Protein AF-A0A954Q9J7-F1 (afdb_monomer_lite)

Structure (mmCIF, N/CA/C/O backbone):
data_AF-A0A954Q9J7-F1
#
_entry.id   AF-A0A954Q9J7-F1
#
loop_
_atom_site.group_PDB
_atom_site.id
_atom_site.type_symbol
_atom_site.label_atom_id
_atom_site.label_alt_id
_atom_site.label_comp_id
_atom_site.label_asym_id
_atom_site.label_entity_id
_atom_site.label_seq_id
_atom_site.pdbx_PDB_ins_code
_atom_site.Cartn_x
_atom_site.Cartn_y
_atom_site.Cartn_z
_atom_site.occupancy
_atom_site.B_iso_or_equiv
_atom_site.auth_seq_id
_atom_site.auth_comp_id
_atom_site.auth_asym_id
_atom_site.auth_atom_id
_atom_site.pdbx_PDB_model_num
ATOM 1 N N . MET A 1 1 ? -18.102 -51.826 -3.137 1.00 41.72 1 MET A N 1
ATOM 2 C CA . MET A 1 1 ? -16.650 -52.000 -2.888 1.00 41.72 1 MET A CA 1
ATOM 3 C C . MET A 1 1 ? -15.945 -50.785 -3.494 1.00 41.72 1 MET A C 1
ATOM 5 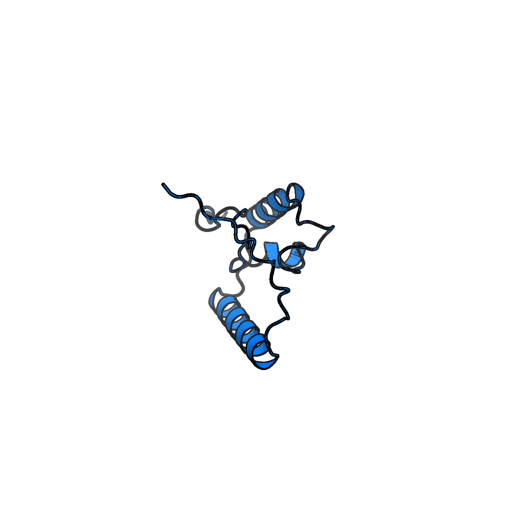O O . MET A 1 1 ? -16.287 -50.473 -4.620 1.00 41.72 1 MET A O 1
ATOM 9 N N . ASN A 1 2 ? -15.071 -49.991 -2.872 1.00 41.62 2 ASN A N 1
ATOM 10 C CA . ASN A 1 2 ? -14.291 -50.099 -1.641 1.00 41.62 2 ASN A CA 1
ATOM 11 C C . ASN A 1 2 ? -14.207 -48.737 -0.927 1.00 41.62 2 ASN A C 1
ATOM 13 O O . ASN A 1 2 ? -14.185 -47.684 -1.562 1.00 41.62 2 ASN A O 1
ATOM 17 N N . ALA A 1 3 ? -14.155 -48.812 0.400 1.00 48.69 3 ALA A N 1
ATOM 18 C CA . ALA A 1 3 ? -13.623 -47.787 1.286 1.00 48.69 3 ALA A CA 1
ATOM 19 C C . ALA A 1 3 ? -12.090 -47.742 1.180 1.00 48.69 3 ALA A C 1
ATOM 21 O O . ALA A 1 3 ? -11.513 -48.779 0.890 1.00 48.69 3 ALA A O 1
ATOM 22 N N . GLU A 1 4 ? -11.477 -46.581 1.451 1.00 50.22 4 GLU A N 1
ATOM 23 C CA . GLU A 1 4 ? -10.146 -46.387 2.074 1.00 50.22 4 GLU A CA 1
ATOM 24 C C . GLU A 1 4 ? -9.824 -44.873 2.078 1.00 50.22 4 GLU A C 1
ATOM 26 O O . GLU A 1 4 ? -9.606 -44.243 1.051 1.00 50.22 4 GLU A O 1
ATOM 31 N N . ALA A 1 5 ? -10.063 -44.185 3.193 1.00 46.78 5 ALA A N 1
ATOM 32 C CA . ALA A 1 5 ? -9.065 -43.924 4.235 1.00 46.78 5 ALA A CA 1
ATOM 33 C C . ALA A 1 5 ? -8.139 -42.721 3.937 1.00 46.78 5 ALA A C 1
ATOM 35 O O . ALA A 1 5 ? -7.093 -42.820 3.308 1.00 46.78 5 ALA A O 1
ATOM 36 N N . SER A 1 6 ? -8.538 -41.573 4.492 1.00 52.97 6 SER A N 1
ATOM 37 C CA . SER A 1 6 ? -7.731 -40.750 5.404 1.00 52.97 6 SER A CA 1
ATOM 38 C C . SER A 1 6 ? -6.221 -40.632 5.129 1.00 52.97 6 SER A C 1
ATOM 40 O O . SER A 1 6 ? -5.454 -41.525 5.481 1.00 52.97 6 SER A O 1
ATOM 42 N N . LYS A 1 7 ? -5.761 -39.452 4.677 1.00 49.62 7 LYS A N 1
ATOM 43 C CA . LYS A 1 7 ? -4.434 -38.925 5.054 1.00 49.62 7 LYS A CA 1
ATOM 44 C C . LYS A 1 7 ? -4.476 -37.426 5.342 1.00 49.62 7 LYS A C 1
ATOM 46 O O . LYS A 1 7 ? -4.438 -36.584 4.452 1.00 49.62 7 LYS A O 1
ATOM 51 N N . ALA A 1 8 ? -4.489 -37.118 6.636 1.00 54.34 8 ALA A N 1
ATOM 52 C CA . ALA A 1 8 ? -4.046 -35.848 7.186 1.00 54.34 8 ALA A CA 1
ATOM 53 C C . ALA A 1 8 ? -2.577 -35.573 6.803 1.00 54.34 8 ALA A C 1
ATOM 55 O O . ALA A 1 8 ? -1.717 -36.445 6.931 1.00 54.34 8 ALA A O 1
ATOM 56 N N . GLY A 1 9 ? -2.279 -34.340 6.380 1.00 40.62 9 GLY A N 1
ATOM 57 C CA . GLY A 1 9 ? -0.941 -33.888 5.986 1.00 40.62 9 GLY A CA 1
ATOM 58 C C . GLY A 1 9 ? -0.581 -32.512 6.561 1.00 40.62 9 GLY A C 1
ATOM 59 O O . GLY A 1 9 ? -0.643 -31.516 5.859 1.00 40.62 9 GLY A O 1
ATOM 60 N N . ARG A 1 10 ? -0.234 -32.492 7.857 1.00 51.47 10 ARG A N 1
ATOM 61 C CA . ARG A 1 10 ? 0.660 -31.583 8.625 1.00 51.47 10 ARG A CA 1
ATOM 62 C C . ARG A 1 10 ? 1.026 -30.189 8.030 1.00 51.47 10 ARG A C 1
ATOM 64 O O . ARG A 1 10 ? 1.667 -30.136 6.982 1.00 51.47 10 ARG A O 1
ATOM 71 N N . PRO A 1 11 ? 0.851 -29.062 8.761 1.00 45.00 11 PRO A N 1
ATOM 72 C CA . PRO A 1 11 ? 1.444 -27.781 8.366 1.00 45.00 11 PRO A CA 1
ATOM 73 C C . PRO A 1 11 ? 2.974 -27.831 8.541 1.00 45.00 11 PRO A C 1
ATOM 75 O O . PRO A 1 11 ? 3.492 -27.945 9.653 1.00 45.00 11 PRO A O 1
ATOM 78 N N . LYS A 1 12 ? 3.730 -27.782 7.438 1.00 48.34 12 LYS A N 1
ATOM 79 C CA . LYS A 1 12 ? 5.201 -27.728 7.479 1.00 48.34 12 LYS A CA 1
ATOM 80 C C . LYS A 1 12 ? 5.633 -26.327 7.924 1.00 48.34 12 LYS A C 1
ATOM 82 O O . LYS A 1 12 ? 5.479 -25.357 7.188 1.00 48.34 12 LYS A O 1
ATOM 87 N N . SER A 1 13 ? 6.180 -26.254 9.137 1.00 57.72 13 SER A N 1
ATOM 88 C CA . SER A 1 13 ? 6.883 -25.101 9.708 1.00 57.72 13 SER A CA 1
ATOM 89 C C . SER A 1 13 ? 7.888 -24.532 8.698 1.00 57.72 13 SER A C 1
ATOM 91 O O . SER A 1 13 ? 8.888 -25.181 8.385 1.00 57.72 13 SER A O 1
ATOM 93 N N . GLN A 1 14 ? 7.617 -23.343 8.158 1.00 56.59 14 GLN A N 1
ATOM 94 C CA . GLN A 1 14 ? 8.500 -22.704 7.184 1.00 56.59 14 GLN A CA 1
ATOM 95 C C . GLN A 1 14 ? 9.673 -22.052 7.923 1.00 56.59 14 GLN A C 1
ATOM 97 O O . GLN A 1 14 ? 9.509 -21.036 8.593 1.00 56.59 14 GLN A O 1
ATOM 102 N N . LYS A 1 15 ? 10.861 -22.658 7.819 1.00 60.28 15 LYS A N 1
ATOM 103 C CA . LYS A 1 15 ? 12.124 -21.992 8.165 1.00 60.28 15 LYS A CA 1
ATOM 104 C C . LYS A 1 15 ? 12.379 -20.900 7.114 1.00 60.28 15 LYS A C 1
ATOM 106 O O . LYS A 1 15 ? 12.095 -21.151 5.939 1.00 60.28 15 LYS A O 1
ATOM 111 N N . PRO A 1 16 ? 12.877 -19.709 7.495 1.00 63.69 16 PRO A N 1
ATOM 112 C CA . PRO A 1 16 ? 13.161 -18.662 6.523 1.00 63.69 16 PRO A CA 1
ATOM 113 C C . PRO A 1 16 ? 14.174 -19.168 5.480 1.00 63.69 16 PRO A C 1
ATOM 115 O O . PRO A 1 16 ? 15.001 -20.030 5.794 1.00 63.69 16 PRO A O 1
ATOM 118 N N . PRO A 1 17 ? 14.106 -18.670 4.233 1.00 74.06 17 PRO A N 1
ATOM 119 C CA . PRO A 1 17 ? 15.019 -19.085 3.175 1.00 74.06 17 PRO A CA 1
ATOM 120 C C . PRO A 1 17 ? 16.464 -18.744 3.556 1.00 74.06 17 PRO A C 1
ATOM 122 O O . PRO A 1 17 ? 16.706 -17.875 4.389 1.00 74.06 17 PRO A O 1
ATOM 125 N N . SER A 1 18 ? 17.438 -19.427 2.962 1.00 85.31 18 SER A N 1
ATOM 126 C CA . SER A 1 18 ? 18.854 -19.186 3.254 1.00 85.31 18 SER A CA 1
ATOM 127 C C . SER A 1 18 ? 19.256 -17.728 2.986 1.00 85.31 18 SER A C 1
ATOM 129 O O . SER A 1 18 ? 18.682 -17.068 2.118 1.00 85.31 18 SER A O 1
ATOM 131 N N . LEU A 1 19 ? 20.260 -17.221 3.712 1.00 89.06 19 LEU A N 1
ATOM 132 C CA . LEU A 1 19 ? 20.737 -15.834 3.585 1.00 89.06 19 LEU A CA 1
ATOM 133 C C . LEU A 1 19 ? 21.019 -15.396 2.130 1.00 89.06 19 LEU A C 1
ATOM 135 O O . LEU A 1 19 ? 20.569 -14.316 1.757 1.00 89.06 19 LEU A O 1
ATOM 139 N N . PRO A 1 20 ? 21.634 -16.216 1.254 1.00 89.56 20 PRO A N 1
ATOM 140 C CA . PRO A 1 20 ? 21.834 -15.834 -0.147 1.00 89.56 20 PRO A CA 1
ATOM 141 C C . PRO A 1 20 ? 20.514 -15.648 -0.905 1.00 89.56 20 PRO A C 1
ATOM 143 O O . PRO A 1 20 ? 20.349 -14.714 -1.686 1.00 89.56 20 PRO A O 1
ATOM 146 N N . ARG A 1 21 ? 19.529 -16.511 -0.627 1.00 83.50 21 ARG A N 1
ATOM 147 C CA . ARG A 1 21 ? 18.186 -16.415 -1.205 1.00 83.50 21 ARG A CA 1
ATOM 148 C C . ARG A 1 21 ? 17.464 -15.163 -0.698 1.00 83.50 21 ARG A C 1
ATOM 150 O O . ARG A 1 21 ? 16.717 -14.547 -1.450 1.00 83.50 21 ARG A O 1
ATOM 157 N N . GLN A 1 22 ? 17.698 -14.771 0.554 1.00 84.38 22 GLN A N 1
ATOM 158 C CA . GLN A 1 22 ? 17.163 -13.527 1.113 1.00 84.38 22 GLN A CA 1
ATOM 159 C C . GLN A 1 22 ? 17.759 -12.294 0.426 1.00 84.38 22 GLN A C 1
ATOM 161 O O . GLN A 1 22 ? 17.005 -11.399 0.052 1.00 84.38 22 GLN A O 1
ATOM 166 N N . VAL A 1 23 ? 19.076 -12.275 0.194 1.00 92.50 23 VAL A N 1
ATOM 167 C CA . VAL A 1 23 ? 19.755 -11.189 -0.532 1.00 92.50 23 VAL A CA 1
ATOM 168 C C . VAL A 1 23 ? 19.237 -11.079 -1.965 1.00 92.50 23 VAL A C 1
ATOM 170 O O . VAL A 1 23 ? 18.911 -9.981 -2.406 1.00 92.50 23 VAL A O 1
ATOM 173 N N . TRP A 1 24 ? 19.068 -12.204 -2.666 1.00 93.62 24 TRP A N 1
ATOM 174 C CA . TRP A 1 24 ? 18.496 -12.213 -4.016 1.00 93.62 24 TRP A CA 1
ATOM 175 C C . TRP A 1 24 ? 17.089 -11.610 -4.054 1.00 93.62 24 TRP A C 1
ATOM 177 O O . TRP A 1 24 ? 16.783 -10.747 -4.875 1.00 93.62 24 TRP A O 1
ATOM 187 N N . ASN A 1 25 ? 16.235 -12.019 -3.117 1.00 89.75 25 ASN A N 1
ATOM 188 C CA . ASN A 1 25 ? 14.876 -11.498 -3.023 1.00 89.75 25 ASN A CA 1
ATOM 189 C C . ASN A 1 25 ? 14.854 -9.996 -2.701 1.00 89.75 25 ASN A C 1
ATOM 191 O O . ASN A 1 25 ? 14.004 -9.267 -3.221 1.00 89.75 25 ASN A O 1
ATOM 195 N N . LEU A 1 26 ? 15.781 -9.527 -1.860 1.00 87.19 26 LEU A N 1
ATOM 196 C CA . LEU A 1 26 ? 15.930 -8.109 -1.547 1.00 87.19 26 LEU A CA 1
ATOM 197 C C . LEU A 1 26 ? 16.368 -7.317 -2.783 1.00 87.19 26 LEU A C 1
ATOM 199 O O . LEU A 1 26 ? 15.734 -6.315 -3.102 1.00 87.19 26 LEU A O 1
ATOM 203 N N . ALA A 1 27 ? 17.387 -7.791 -3.502 1.00 90.06 27 ALA A N 1
ATOM 204 C CA . ALA A 1 27 ? 17.883 -7.156 -4.720 1.00 90.06 27 ALA A CA 1
ATOM 205 C C . ALA A 1 27 ? 16.792 -7.065 -5.798 1.00 90.06 27 ALA A C 1
ATOM 207 O O . ALA A 1 27 ? 16.565 -5.993 -6.354 1.00 90.06 27 ALA A O 1
ATOM 208 N N . GLN A 1 28 ? 16.045 -8.152 -6.016 1.00 89.69 28 GLN A N 1
ATOM 209 C CA . GLN A 1 28 ? 14.912 -8.174 -6.942 1.00 89.69 28 GLN A CA 1
ATOM 210 C C . GLN A 1 28 ? 13.835 -7.151 -6.550 1.00 89.69 28 GLN A C 1
ATOM 212 O O . GLN A 1 28 ? 13.300 -6.448 -7.405 1.00 89.69 28 GLN A O 1
ATOM 217 N N . SER A 1 29 ? 13.527 -7.045 -5.255 1.00 76.50 29 SER A N 1
ATOM 218 C CA . SER A 1 29 ? 12.510 -6.114 -4.752 1.00 76.50 29 SER A CA 1
ATOM 219 C C . SER A 1 29 ? 12.958 -4.655 -4.865 1.00 76.50 29 SER A C 1
ATOM 221 O O . SER A 1 29 ? 12.149 -3.798 -5.216 1.00 76.50 29 SER A O 1
ATOM 223 N N . LEU A 1 30 ? 14.238 -4.371 -4.602 1.00 82.69 30 LEU A N 1
ATOM 224 C CA . LEU A 1 30 ? 14.822 -3.042 -4.788 1.00 82.69 30 LEU A CA 1
ATOM 225 C C . LEU A 1 30 ? 14.816 -2.641 -6.264 1.00 82.69 30 LEU A C 1
ATOM 227 O O . LEU A 1 30 ? 14.399 -1.535 -6.586 1.00 82.69 30 LEU A O 1
ATOM 231 N N . ALA A 1 31 ? 15.219 -3.547 -7.158 1.00 81.56 31 ALA A N 1
ATOM 232 C CA . ALA A 1 31 ? 15.226 -3.302 -8.596 1.00 81.56 31 ALA A CA 1
ATOM 233 C C . ALA A 1 31 ? 13.817 -2.992 -9.117 1.00 81.56 31 ALA A C 1
ATOM 235 O O . ALA A 1 31 ? 13.634 -2.013 -9.832 1.00 81.56 31 ALA A O 1
ATOM 236 N N . SER A 1 32 ? 12.803 -3.757 -8.701 1.00 71.69 32 SER A N 1
ATOM 237 C CA . SER A 1 32 ? 11.407 -3.474 -9.057 1.00 71.69 32 SER A CA 1
ATOM 238 C C . SER A 1 32 ? 10.892 -2.156 -8.465 1.00 71.69 32 SER A C 1
ATOM 240 O O . SER A 1 32 ? 10.092 -1.481 -9.102 1.00 71.69 32 SER A O 1
ATOM 242 N N . PHE A 1 33 ? 11.352 -1.762 -7.275 1.00 64.94 33 PHE A N 1
ATOM 243 C CA . PHE A 1 33 ? 10.969 -0.493 -6.647 1.00 64.94 33 PHE A CA 1
ATOM 244 C C . PHE A 1 33 ? 11.602 0.724 -7.339 1.00 64.94 33 PHE A C 1
ATOM 246 O O . PHE A 1 33 ? 10.927 1.728 -7.567 1.00 64.94 33 PHE A O 1
ATOM 253 N N . VAL A 1 34 ? 12.877 0.616 -7.722 1.00 73.88 34 VAL A N 1
ATOM 254 C CA . VAL A 1 34 ? 13.582 1.636 -8.511 1.00 73.88 34 VAL A CA 1
ATOM 255 C C . VAL A 1 34 ? 13.008 1.713 -9.928 1.00 73.88 34 VAL A C 1
ATOM 257 O O . VAL A 1 34 ? 12.780 2.811 -10.426 1.00 73.88 34 VAL A O 1
ATOM 260 N N . ALA A 1 35 ? 12.700 0.574 -10.557 1.00 68.62 35 ALA A N 1
ATOM 261 C CA . ALA A 1 35 ? 12.083 0.524 -11.885 1.00 68.62 35 ALA A CA 1
ATOM 262 C C . ALA A 1 35 ? 10.662 1.118 -11.914 1.00 68.62 35 ALA A C 1
ATOM 264 O O . ALA A 1 35 ? 10.271 1.712 -12.914 1.00 68.62 35 ALA A O 1
ATOM 265 N N . ASP A 1 36 ? 9.905 1.028 -10.814 1.00 57.38 36 ASP A N 1
ATOM 266 C CA . ASP A 1 36 ? 8.614 1.721 -10.642 1.00 57.38 36 ASP A CA 1
ATOM 267 C C . ASP A 1 36 ? 8.798 3.218 -10.299 1.00 57.38 36 ASP A C 1
ATOM 269 O O . ASP A 1 36 ? 7.838 3.916 -9.985 1.00 57.38 36 ASP A O 1
ATOM 273 N N . GLY A 1 37 ? 10.030 3.742 -10.343 1.00 59.09 37 GLY A N 1
ATOM 274 C CA . GLY A 1 37 ? 10.347 5.155 -10.132 1.00 59.09 37 GLY A CA 1
ATOM 275 C C . GLY A 1 37 ? 10.157 5.625 -8.692 1.00 59.09 37 GLY A C 1
ATOM 276 O O . GLY A 1 37 ? 9.829 6.790 -8.478 1.00 59.09 37 GLY A O 1
ATOM 277 N N . CYS A 1 38 ? 10.281 4.721 -7.710 1.00 62.00 38 CYS A N 1
ATOM 278 C CA . CYS A 1 38 ? 9.947 4.985 -6.306 1.00 62.00 38 CYS A CA 1
ATOM 279 C C . CYS A 1 38 ? 8.510 5.510 -6.120 1.00 62.00 38 CYS A C 1
ATOM 281 O O . CYS A 1 38 ? 8.219 6.199 -5.138 1.00 62.00 38 CYS A O 1
ATOM 283 N N . LYS A 1 39 ? 7.601 5.193 -7.054 1.00 66.25 39 LYS A N 1
ATOM 284 C CA . LYS A 1 39 ? 6.216 5.651 -6.998 1.00 66.25 39 LYS A CA 1
ATOM 285 C C . LYS A 1 39 ? 5.513 5.016 -5.808 1.00 66.25 39 LYS A C 1
ATOM 287 O O . LYS A 1 39 ? 5.442 3.794 -5.638 1.00 66.25 39 LYS A O 1
ATOM 292 N N . THR A 1 40 ? 4.984 5.872 -4.953 1.00 78.38 40 THR A N 1
ATOM 293 C CA . THR A 1 40 ? 4.073 5.477 -3.891 1.00 78.38 40 THR A CA 1
ATOM 294 C C . THR A 1 40 ? 2.647 5.500 -4.422 1.00 78.38 40 THR A C 1
ATOM 296 O O . THR A 1 40 ? 2.344 6.121 -5.439 1.00 78.38 40 THR A O 1
ATOM 299 N N . VAL A 1 41 ? 1.760 4.770 -3.756 1.00 83.31 41 VAL A N 1
ATOM 300 C CA . VAL A 1 41 ? 0.327 4.908 -4.020 1.00 83.31 41 VAL A CA 1
ATOM 301 C C . VAL A 1 41 ? -0.168 6.277 -3.563 1.00 83.31 41 VAL A C 1
ATOM 303 O O . VAL A 1 41 ? 0.412 6.880 -2.653 1.00 83.31 41 VAL A O 1
ATOM 306 N N . THR A 1 42 ? -1.277 6.738 -4.136 1.00 86.31 42 THR A N 1
ATOM 307 C CA . THR A 1 42 ? -1.922 7.974 -3.677 1.00 86.31 42 THR A CA 1
ATOM 308 C C . THR A 1 42 ? -2.366 7.842 -2.210 1.00 86.31 42 THR A C 1
ATOM 310 O O . THR A 1 42 ? -2.592 6.726 -1.719 1.00 86.31 42 THR A O 1
ATOM 313 N N . PRO A 1 43 ? -2.542 8.952 -1.470 1.00 85.56 43 PRO A N 1
ATOM 314 C CA . PRO A 1 43 ? -3.039 8.901 -0.094 1.00 85.56 43 PRO A CA 1
ATOM 315 C C . PRO A 1 43 ? -4.376 8.156 0.032 1.00 85.56 43 PRO A C 1
ATOM 317 O O . PRO A 1 43 ? -4.586 7.423 0.996 1.00 85.56 43 PRO A O 1
ATOM 320 N N . GLN A 1 44 ? -5.254 8.283 -0.965 1.00 86.62 44 GLN A N 1
ATOM 321 C CA . GLN A 1 44 ? -6.548 7.598 -1.019 1.00 86.62 44 GLN A CA 1
ATOM 322 C C . GLN A 1 44 ? -6.371 6.080 -1.152 1.00 86.62 44 GLN A C 1
ATOM 324 O O . GLN A 1 44 ? -6.955 5.318 -0.381 1.00 86.62 44 GLN A O 1
ATOM 329 N N . GLN A 1 45 ? -5.495 5.632 -2.054 1.00 89.62 45 GLN A N 1
ATOM 330 C CA . GLN A 1 45 ? -5.159 4.216 -2.225 1.00 89.62 45 GLN A CA 1
ATOM 331 C C . GLN A 1 45 ? -4.469 3.636 -0.982 1.00 89.62 45 GLN A C 1
ATOM 333 O O . GLN A 1 45 ? -4.763 2.513 -0.568 1.00 89.62 45 GLN A O 1
ATOM 338 N N . TYR A 1 46 ? -3.579 4.401 -0.345 1.00 91.56 46 TYR A N 1
ATOM 339 C CA . TYR A 1 46 ? -2.962 4.027 0.928 1.00 91.56 46 TYR A CA 1
ATOM 340 C C . TYR A 1 46 ? -4.018 3.815 2.019 1.00 91.56 46 TYR A C 1
ATOM 342 O O . TYR A 1 46 ? -4.018 2.777 2.686 1.00 91.56 46 TYR A O 1
ATOM 350 N N . GLN A 1 47 ? -4.952 4.759 2.165 1.00 91.38 47 GLN A N 1
ATOM 351 C CA . GLN A 1 47 ? -6.055 4.658 3.120 1.00 91.38 47 GLN A CA 1
ATOM 352 C C . GLN A 1 47 ? -6.970 3.472 2.802 1.00 91.38 47 GLN A C 1
ATOM 354 O O . GLN A 1 47 ? -7.322 2.720 3.706 1.00 91.38 47 GLN A O 1
ATOM 359 N N . ALA A 1 48 ? -7.300 3.231 1.531 1.00 91.88 48 ALA A N 1
ATOM 360 C CA . ALA A 1 48 ? -8.096 2.075 1.121 1.00 91.88 48 ALA A CA 1
ATOM 361 C C . ALA A 1 48 ? -7.416 0.747 1.502 1.00 91.88 48 ALA A C 1
ATOM 363 O O . ALA A 1 48 ? -8.050 -0.150 2.059 1.00 91.88 48 ALA A O 1
ATOM 364 N N . ARG A 1 49 ? -6.098 0.639 1.287 1.00 94.25 49 ARG A N 1
ATOM 365 C CA . ARG A 1 49 ? -5.302 -0.526 1.703 1.00 94.25 49 ARG A CA 1
ATOM 366 C C . ARG A 1 49 ? -5.289 -0.712 3.222 1.00 94.25 49 ARG A C 1
ATOM 368 O O . ARG A 1 49 ? -5.366 -1.853 3.680 1.00 94.25 49 ARG A O 1
ATOM 375 N N . LEU A 1 50 ? -5.198 0.371 3.999 1.00 94.06 50 LEU A N 1
ATOM 376 C CA . LEU A 1 50 ? -5.247 0.311 5.463 1.00 94.06 50 LEU A CA 1
ATOM 377 C C . LEU A 1 50 ? -6.634 -0.048 5.999 1.00 94.06 50 LEU A C 1
ATOM 379 O O . LEU A 1 50 ? -6.702 -0.885 6.895 1.00 94.06 50 LEU A O 1
ATOM 383 N N . LYS A 1 51 ? -7.710 0.480 5.404 1.00 94.12 51 LYS A N 1
ATOM 384 C CA . LYS A 1 51 ? -9.097 0.123 5.746 1.00 94.12 51 LYS A CA 1
ATOM 385 C C . LYS A 1 51 ? -9.350 -1.374 5.597 1.00 94.12 51 LYS A C 1
ATOM 387 O O . LYS A 1 51 ? -9.924 -1.998 6.480 1.00 94.12 51 LYS A O 1
ATOM 392 N N . VAL A 1 52 ? -8.838 -1.986 4.525 1.00 94.38 52 VAL A N 1
ATOM 393 C CA . VAL A 1 52 ? -8.867 -3.452 4.365 1.00 94.38 52 VAL A CA 1
ATOM 394 C C . VAL A 1 52 ? -8.106 -4.155 5.492 1.00 94.38 52 VAL A C 1
ATOM 396 O O . VAL A 1 52 ? -8.473 -5.247 5.917 1.00 94.38 52 VAL A O 1
ATOM 399 N N . CYS A 1 53 ? -7.009 -3.568 5.968 1.00 94.38 53 CYS A N 1
ATOM 400 C CA . CYS A 1 53 ? -6.256 -4.133 7.078 1.00 94.38 53 CYS A CA 1
ATOM 401 C C . CYS A 1 53 ? -6.947 -3.931 8.433 1.00 94.38 53 CYS A C 1
ATOM 403 O O . CYS A 1 53 ? -6.713 -4.757 9.306 1.00 94.38 53 CYS A O 1
ATOM 405 N N . ASP A 1 54 ? -7.757 -2.885 8.632 1.00 93.31 54 ASP A N 1
ATOM 406 C CA . ASP A 1 54 ? -8.529 -2.669 9.871 1.00 93.31 54 ASP A CA 1
ATOM 407 C C . ASP A 1 54 ? -9.513 -3.817 10.139 1.00 93.31 54 ASP A C 1
ATOM 409 O O . ASP A 1 54 ? -9.699 -4.203 11.287 1.00 93.31 54 ASP A O 1
ATOM 413 N N . THR A 1 55 ? -10.074 -4.422 9.089 1.00 93.81 55 THR A N 1
ATOM 414 C CA . THR A 1 55 ? -11.002 -5.564 9.190 1.00 93.81 55 THR A CA 1
ATOM 415 C C . THR A 1 55 ? -10.325 -6.925 9.001 1.00 93.81 55 THR A C 1
ATOM 417 O O . THR A 1 55 ? -10.992 -7.949 8.879 1.00 93.81 55 THR A O 1
ATOM 420 N N . CYS A 1 56 ? -8.991 -6.971 8.929 1.00 94.38 56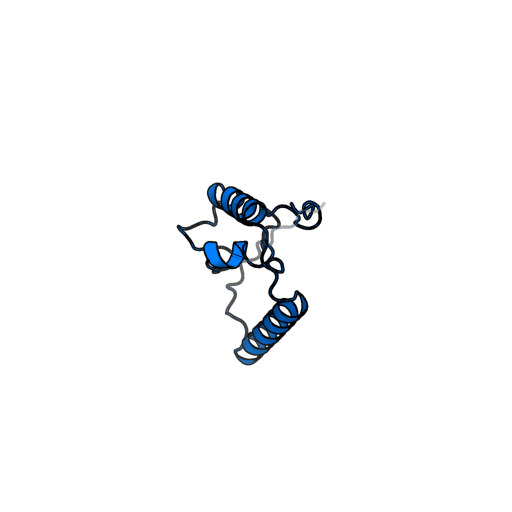 CYS A N 1
ATOM 421 C CA . CYS A 1 56 ? -8.255 -8.198 8.648 1.00 94.38 56 CYS A CA 1
ATOM 422 C C . CYS A 1 56 ? -7.743 -8.858 9.931 1.00 94.38 56 CYS A C 1
ATOM 424 O O . CYS A 1 56 ? -6.917 -8.277 10.632 1.00 94.38 56 CYS A O 1
ATOM 426 N N . ASP A 1 57 ? -8.084 -10.133 10.135 1.00 94.75 57 ASP A N 1
ATOM 427 C CA . ASP A 1 57 ? -7.653 -10.957 11.287 1.00 94.75 57 ASP A CA 1
ATOM 428 C C . ASP A 1 57 ? -6.129 -11.049 11.459 1.00 94.75 57 ASP A C 1
ATOM 430 O O . ASP A 1 57 ? -5.608 -11.440 12.498 1.00 94.75 57 ASP A O 1
ATOM 434 N N . GLN A 1 58 ? -5.383 -10.721 10.404 1.00 94.69 58 GLN A N 1
ATOM 435 C CA . GLN A 1 58 ? -3.927 -10.763 10.399 1.00 94.69 58 GLN A CA 1
ATOM 436 C C . GLN A 1 58 ? -3.296 -9.455 10.886 1.00 94.69 58 GLN A C 1
ATOM 438 O O . GLN A 1 58 ? -2.070 -9.357 10.894 1.00 94.69 58 GLN A O 1
ATOM 443 N N . ARG A 1 59 ? -4.066 -8.421 11.232 1.00 94.75 59 ARG A N 1
ATOM 444 C CA . ARG A 1 59 ? -3.513 -7.155 11.718 1.00 94.75 59 ARG A CA 1
ATOM 445 C C . ARG A 1 59 ? -3.289 -7.204 13.225 1.00 94.75 59 ARG A C 1
ATOM 447 O O . ARG A 1 59 ? -4.209 -7.431 13.998 1.00 94.75 59 ARG A O 1
ATOM 454 N N . LYS A 1 60 ? -2.061 -6.895 13.642 1.00 95.06 60 LYS A N 1
ATOM 455 C CA . LYS A 1 60 ? -1.704 -6.648 15.041 1.00 95.06 60 LYS A CA 1
ATOM 456 C C . LYS A 1 60 ? -1.044 -5.275 15.140 1.00 95.06 60 LYS A C 1
ATOM 458 O O . LYS A 1 60 ? 0.142 -5.117 14.845 1.00 95.06 60 LYS A O 1
ATOM 463 N N . GLY A 1 61 ? -1.837 -4.258 15.479 1.00 93.19 61 GLY A N 1
ATOM 464 C CA . GLY A 1 61 ? -1.399 -2.859 15.471 1.00 93.19 61 GLY A CA 1
ATOM 465 C C . GLY A 1 61 ? -0.964 -2.412 14.071 1.00 93.19 61 GLY A C 1
ATOM 466 O O . GLY A 1 61 ? -1.743 -2.482 13.122 1.00 93.19 61 GLY A O 1
ATOM 467 N N . ASN A 1 62 ? 0.291 -1.980 13.931 1.00 93.69 62 ASN A N 1
ATOM 468 C CA . ASN A 1 62 ? 0.880 -1.557 12.655 1.00 93.69 62 ASN A CA 1
ATOM 469 C C . ASN A 1 62 ? 1.669 -2.687 11.947 1.00 93.69 62 ASN A C 1
ATOM 471 O O . ASN A 1 62 ? 2.455 -2.424 11.042 1.00 93.69 62 ASN A O 1
ATOM 475 N N . ARG A 1 63 ? 1.479 -3.958 12.327 1.00 94.19 63 ARG A N 1
ATOM 476 C CA . ARG A 1 63 ? 2.171 -5.113 11.728 1.00 94.19 63 ARG A CA 1
ATOM 477 C C . ARG A 1 63 ? 1.184 -6.157 11.206 1.00 94.19 63 ARG A C 1
ATOM 479 O O . ARG A 1 63 ? 0.162 -6.433 11.831 1.00 94.19 63 ARG A O 1
ATOM 486 N N . CYS A 1 64 ? 1.501 -6.757 10.060 1.00 94.94 64 CYS A N 1
ATOM 487 C CA . CYS A 1 64 ? 0.746 -7.879 9.503 1.00 94.94 64 CYS A CA 1
ATOM 488 C C . CYS A 1 64 ? 1.341 -9.220 9.962 1.00 94.94 64 CYS A C 1
ATOM 490 O O . CYS A 1 64 ? 2.496 -9.510 9.669 1.00 94.94 64 CYS A O 1
ATOM 492 N N . MET A 1 65 ? 0.545 -10.075 10.597 1.00 94.38 65 MET A N 1
ATOM 493 C CA . MET A 1 65 ? 0.937 -11.413 11.058 1.00 94.38 65 MET A CA 1
ATOM 494 C C . MET A 1 65 ? 1.118 -12.421 9.913 1.00 94.38 65 MET A C 1
ATOM 496 O O . MET A 1 65 ? 1.809 -13.419 10.085 1.00 94.38 65 MET A O 1
ATOM 500 N N . LYS A 1 66 ? 0.566 -12.146 8.720 1.00 93.06 66 LYS A N 1
ATOM 501 C CA . LYS A 1 66 ? 0.711 -13.019 7.542 1.00 93.06 66 LYS A CA 1
ATOM 502 C C . LYS A 1 66 ? 2.014 -12.807 6.770 1.00 93.06 66 LYS A C 1
ATOM 504 O O . LYS A 1 66 ? 2.568 -13.772 6.258 1.00 93.06 66 LYS A O 1
ATOM 509 N N . CYS A 1 67 ? 2.475 -11.560 6.634 1.00 90.38 67 CYS A N 1
ATOM 510 C CA . CYS A 1 67 ? 3.704 -11.235 5.887 1.00 90.38 67 CYS A CA 1
ATOM 511 C C . CYS A 1 67 ? 4.812 -10.584 6.719 1.00 90.38 67 CYS A C 1
ATOM 513 O O . CYS A 1 67 ? 5.873 -10.303 6.177 1.00 90.38 67 CYS A O 1
ATOM 515 N N . GLY A 1 68 ? 4.577 -10.285 7.996 1.00 91.00 68 GLY A N 1
ATOM 516 C CA . GLY A 1 68 ? 5.549 -9.660 8.899 1.00 91.00 68 GLY A CA 1
ATOM 517 C C . GLY A 1 68 ? 5.821 -8.171 8.654 1.00 91.00 68 GLY A C 1
ATOM 518 O O . GLY A 1 68 ? 6.409 -7.515 9.510 1.00 91.00 68 GLY A O 1
ATOM 519 N N . CYS A 1 69 ? 5.391 -7.607 7.522 1.00 93.94 69 CYS A N 1
ATOM 520 C CA . CYS A 1 69 ? 5.667 -6.213 7.181 1.00 93.94 69 CYS A CA 1
ATOM 521 C C . CYS A 1 69 ? 4.921 -5.220 8.085 1.00 93.94 69 CYS A C 1
ATOM 523 O O . CYS A 1 69 ? 3.802 -5.481 8.543 1.00 93.94 69 CYS A O 1
ATOM 525 N N . GLN A 1 70 ? 5.505 -4.029 8.230 1.00 94.25 70 GLN A N 1
ATOM 526 C CA . GLN A 1 70 ? 4.829 -2.872 8.806 1.00 94.25 70 GLN A CA 1
ATOM 527 C C . GLN A 1 70 ? 3.784 -2.330 7.823 1.00 94.25 70 GLN A C 1
ATOM 529 O O . GLN A 1 70 ? 4.119 -2.015 6.679 1.00 94.25 70 GLN A O 1
ATOM 534 N N . LEU A 1 71 ? 2.526 -2.217 8.248 1.00 93.06 71 LEU A N 1
ATOM 535 C CA . LEU A 1 71 ? 1.408 -1.811 7.392 1.00 93.06 71 LEU A CA 1
ATOM 536 C C . LEU A 1 71 ? 1.577 -0.383 6.873 1.00 93.06 71 LEU A C 1
ATOM 538 O O . LEU A 1 71 ? 1.378 -0.152 5.682 1.00 93.06 71 LEU A O 1
ATOM 542 N N . SER A 1 72 ? 2.044 0.539 7.719 1.00 90.81 72 SER A N 1
ATOM 543 C CA . SER A 1 72 ? 2.290 1.934 7.340 1.00 90.81 72 SER A CA 1
ATOM 544 C C . SER A 1 72 ? 3.315 2.101 6.217 1.00 90.81 72 SER A C 1
ATOM 546 O O . SER A 1 72 ? 3.251 3.074 5.474 1.00 90.81 72 SER A O 1
ATOM 548 N N . LEU A 1 73 ? 4.252 1.159 6.071 1.00 90.81 73 LEU A N 1
ATOM 549 C CA . LEU A 1 73 ? 5.234 1.158 4.985 1.00 90.81 73 LEU A CA 1
ATOM 550 C C . LEU A 1 73 ? 4.745 0.327 3.793 1.00 90.81 73 LEU A C 1
ATOM 552 O O . LEU A 1 73 ? 4.769 0.790 2.655 1.00 90.81 73 LEU A O 1
ATOM 556 N N . LYS A 1 74 ? 4.241 -0.886 4.049 1.00 90.94 74 LYS A N 1
ATOM 557 C CA . LYS A 1 74 ? 3.797 -1.819 3.004 1.00 90.94 74 LYS A CA 1
ATOM 558 C C .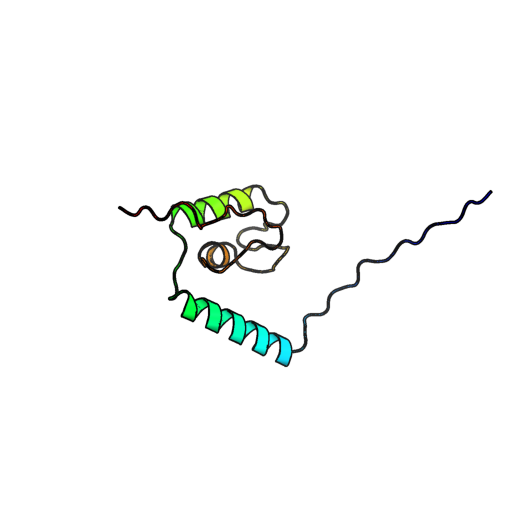 LYS A 1 74 ? 2.634 -1.254 2.190 1.00 90.94 74 LYS A C 1
AT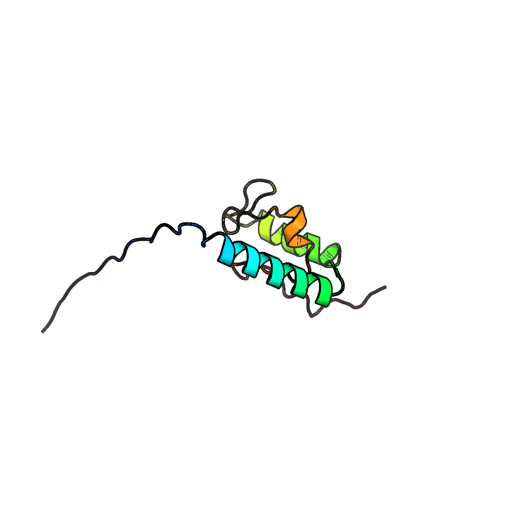OM 560 O O . LYS A 1 74 ? 2.584 -1.456 0.984 1.00 90.94 74 LYS A O 1
ATOM 565 N N . ALA A 1 75 ? 1.695 -0.555 2.825 1.00 92.06 75 ALA A N 1
ATOM 566 C CA . ALA A 1 75 ? 0.557 0.009 2.111 1.00 92.06 75 ALA A CA 1
ATOM 567 C C . ALA A 1 75 ? 0.967 1.164 1.177 1.00 92.06 75 ALA A C 1
ATOM 569 O O . ALA A 1 75 ? 0.273 1.378 0.187 1.00 92.06 75 ALA A O 1
ATOM 570 N N . ARG A 1 76 ? 2.092 1.859 1.438 1.00 90.31 76 ARG A N 1
ATOM 571 C CA . ARG A 1 76 ? 2.587 2.981 0.612 1.00 90.31 76 ARG A CA 1
ATOM 572 C C . ARG A 1 76 ? 3.222 2.539 -0.701 1.00 90.31 76 ARG A C 1
ATOM 574 O O . ARG A 1 76 ? 3.124 3.258 -1.687 1.00 90.31 76 ARG A O 1
ATOM 581 N N . GLY A 1 77 ? 3.893 1.389 -0.724 1.00 86.38 77 GLY A N 1
ATOM 582 C CA . GLY A 1 77 ? 4.588 0.940 -1.931 1.00 86.38 77 GLY A CA 1
ATOM 583 C C . GLY A 1 77 ? 3.602 0.481 -2.998 1.00 86.38 77 GLY A C 1
ATOM 584 O O . GLY A 1 77 ? 2.834 -0.457 -2.774 1.00 86.38 77 GLY A O 1
ATOM 585 N N . ARG A 1 78 ? 3.630 1.119 -4.168 1.00 83.62 78 ARG A N 1
ATOM 586 C CA . ARG A 1 78 ? 2.765 0.782 -5.305 1.00 83.62 78 ARG A CA 1
ATOM 5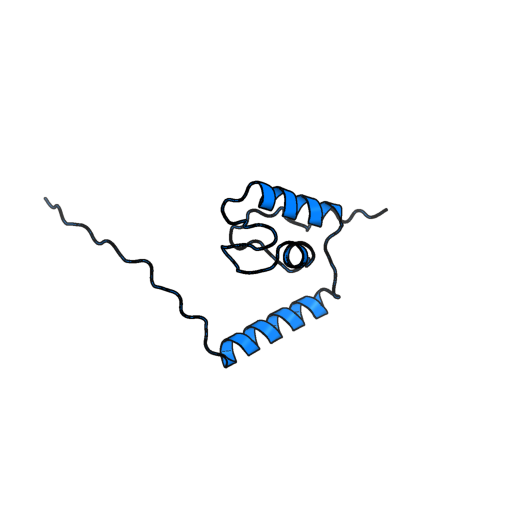87 C C . ARG A 1 78 ? 2.970 -0.660 -5.761 1.00 83.62 78 ARG A C 1
ATOM 589 O O . ARG A 1 78 ? 2.003 -1.420 -5.811 1.00 83.62 78 ARG A O 1
ATOM 596 N N . ALA A 1 79 ? 4.229 -1.065 -5.912 1.00 81.62 79 ALA A N 1
ATOM 597 C CA . ALA A 1 79 ? 4.642 -2.431 -6.229 1.00 81.62 79 ALA A CA 1
ATOM 598 C C . ALA A 1 79 ? 4.245 -3.494 -5.180 1.00 81.62 79 ALA A C 1
ATOM 600 O O . ALA A 1 79 ? 4.238 -4.689 -5.478 1.00 81.62 79 ALA A O 1
ATOM 601 N N . PHE A 1 80 ? 3.907 -3.106 -3.944 1.00 86.88 80 PHE A N 1
ATOM 602 C CA . PHE A 1 80 ? 3.560 -4.076 -2.909 1.00 86.88 80 PHE A CA 1
ATOM 603 C C . PHE A 1 80 ? 2.127 -4.582 -3.054 1.00 86.88 80 PHE A C 1
ATOM 605 O O . PHE A 1 80 ? 1.172 -3.825 -3.228 1.00 86.88 80 PHE A O 1
ATOM 612 N N . ARG A 1 81 ? 1.980 -5.900 -2.900 1.00 88.69 81 ARG A N 1
ATOM 613 C CA . ARG A 1 81 ? 0.695 -6.600 -2.930 1.00 88.69 81 ARG A CA 1
ATOM 614 C C . ARG A 1 81 ? 0.39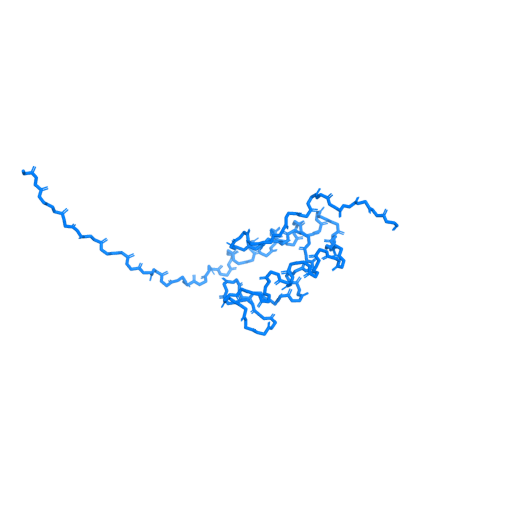4 -7.262 -1.584 1.00 88.69 81 ARG A C 1
ATOM 616 O O . ARG A 1 81 ? 1.292 -7.590 -0.797 1.00 88.69 81 ARG A O 1
ATOM 623 N N . CYS A 1 82 ? -0.895 -7.453 -1.315 1.00 91.75 82 CYS A N 1
ATOM 624 C CA . CYS A 1 82 ? -1.357 -8.234 -0.176 1.00 91.75 82 CYS A CA 1
ATOM 625 C C . CYS A 1 82 ? -1.211 -9.730 -0.503 1.00 91.75 82 CYS A C 1
ATOM 627 O O . CYS A 1 82 ? -1.765 -10.164 -1.510 1.00 91.75 82 CYS A O 1
ATOM 629 N N . PRO A 1 83 ? -0.544 -10.544 0.338 1.00 89.75 83 PRO A N 1
ATOM 630 C CA . PRO A 1 83 ? -0.413 -11.989 0.100 1.00 89.75 83 PRO A CA 1
ATOM 631 C C . PRO A 1 83 ? -1.749 -12.745 0.184 1.00 89.75 83 PRO A C 1
ATOM 633 O O . PRO A 1 83 ? -1.814 -13.909 -0.183 1.00 89.75 83 PRO A O 1
ATOM 636 N N . LEU A 1 84 ? -2.799 -12.104 0.705 1.00 89.44 84 LEU A N 1
ATOM 637 C CA . LEU A 1 84 ? -4.165 -12.633 0.748 1.00 89.44 84 LEU A CA 1
ATOM 638 C C . LEU A 1 84 ? -5.040 -12.075 -0.383 1.00 89.44 84 LEU A C 1
ATOM 640 O O . LEU A 1 84 ? -6.248 -12.260 -0.344 1.00 89.44 84 LEU A O 1
ATOM 644 N N . ALA A 1 85 ? -4.456 -11.310 -1.312 1.00 90.75 85 ALA A N 1
ATOM 645 C CA . ALA A 1 85 ? -5.156 -10.641 -2.409 1.00 90.75 85 ALA A CA 1
ATOM 646 C C . ALA A 1 85 ? -6.354 -9.760 -1.980 1.00 90.75 85 ALA A C 1
ATOM 648 O O . ALA A 1 85 ? -7.226 -9.468 -2.784 1.00 90.75 85 ALA A O 1
ATOM 649 N N . LYS A 1 86 ? -6.387 -9.289 -0.721 1.00 89.75 86 LYS A N 1
ATOM 650 C CA . LYS A 1 86 ? -7.487 -8.457 -0.193 1.00 89.75 86 LYS A CA 1
ATOM 651 C C . LYS A 1 86 ? -7.421 -6.977 -0.609 1.00 89.75 86 LYS A C 1
ATOM 653 O O . LYS A 1 86 ? -8.370 -6.243 -0.374 1.00 89.75 86 LYS A O 1
ATOM 658 N N . TRP A 1 87 ? -6.284 -6.501 -1.126 1.00 92.75 87 TRP A N 1
ATOM 659 C CA . TRP A 1 87 ? -6.117 -5.082 -1.470 1.00 92.75 87 TRP A CA 1
ATOM 660 C C . TRP A 1 87 ? -6.755 -4.743 -2.819 1.00 92.75 87 TRP A C 1
ATOM 662 O O . TRP A 1 87 ? -6.639 -5.555 -3.737 1.00 92.75 87 TRP A O 1
ATOM 672 N N . PRO A 1 88 ? -7.357 -3.545 -2.952 1.00 84.75 88 PRO A N 1
ATOM 673 C CA . PRO A 1 88 ? -7.922 -3.092 -4.216 1.00 84.75 88 PRO A CA 1
ATOM 674 C C . PRO A 1 88 ? -6.826 -2.940 -5.272 1.00 84.75 88 PRO A C 1
ATOM 676 O O . PRO A 1 88 ? -5.675 -2.607 -4.952 1.00 84.75 88 PRO A O 1
ATOM 679 N N . ASP A 1 89 ? -7.184 -3.200 -6.529 1.00 78.62 89 ASP A N 1
ATOM 680 C CA . ASP A 1 89 ? -6.253 -3.022 -7.631 1.00 78.62 89 ASP A CA 1
ATOM 681 C C . ASP A 1 89 ? -6.036 -1.528 -7.911 1.00 78.62 89 ASP A C 1
ATOM 683 O O . ASP A 1 89 ? -6.973 -0.742 -8.006 1.00 78.62 89 ASP A O 1
ATOM 687 N N . ILE A 1 90 ? -4.769 -1.136 -7.975 1.00 71.38 90 ILE A N 1
ATOM 688 C CA . ILE A 1 90 ? -4.318 0.259 -8.056 1.00 71.38 90 ILE A CA 1
ATOM 689 C C . ILE A 1 90 ? -4.232 0.779 -9.496 1.00 71.38 90 ILE A C 1
ATOM 691 O O . ILE A 1 90 ? -3.822 1.917 -9.701 1.00 71.38 90 ILE A O 1
ATOM 695 N N . THR A 1 91 ? -4.582 -0.024 -10.506 1.00 58.59 91 THR A N 1
ATOM 696 C CA . THR A 1 91 ? -4.441 0.375 -11.916 1.00 58.59 91 THR A CA 1
ATOM 697 C C . THR A 1 91 ? -5.558 1.283 -12.436 1.00 58.59 91 THR A C 1
ATOM 699 O O . THR A 1 91 ? -5.501 1.648 -13.605 1.00 58.59 91 THR A O 1
ATOM 702 N N . LYS A 1 92 ? -6.584 1.624 -11.640 1.00 51.44 92 LYS A N 1
ATOM 703 C CA . LYS A 1 92 ? -7.798 2.293 -12.155 1.00 51.44 92 LYS A CA 1
ATOM 704 C C . LYS A 1 92 ? -7.999 3.764 -11.768 1.00 51.44 92 LYS A C 1
ATOM 706 O O . LYS A 1 92 ? -8.780 4.430 -12.432 1.00 51.44 92 LYS A O 1
ATOM 711 N N . GLU A 1 93 ? -7.286 4.300 -10.780 1.00 52.62 93 GLU A N 1
ATOM 712 C CA . GLU A 1 93 ? -7.485 5.681 -10.299 1.00 52.62 93 GLU A CA 1
ATOM 713 C C . GLU A 1 93 ? -6.149 6.426 -10.201 1.00 52.62 93 GLU A C 1
ATOM 715 O O . GLU A 1 93 ? -5.596 6.621 -9.120 1.00 52.62 93 GLU A O 1
ATOM 720 N N . ASP A 1 94 ? -5.621 6.802 -11.364 1.00 51.09 94 ASP A N 1
ATOM 721 C CA . ASP A 1 94 ? -4.623 7.864 -11.537 1.00 51.09 94 ASP A CA 1
ATOM 722 C C . ASP A 1 94 ? -5.199 8.876 -12.541 1.00 51.09 94 ASP A C 1
ATOM 724 O O . ASP A 1 94 ? -4.682 9.068 -13.631 1.00 51.09 94 ASP A O 1
ATOM 728 N N . ASN A 1 95 ? -6.355 9.461 -12.214 1.00 46.28 95 ASN A N 1
ATOM 729 C CA . ASN A 1 95 ? -6.752 10.744 -12.790 1.00 46.28 95 ASN A CA 1
ATOM 730 C C . ASN A 1 95 ? -6.418 11.785 -11.728 1.00 46.28 95 ASN A C 1
ATOM 732 O O . ASN A 1 95 ? -7.201 12.031 -10.810 1.00 46.28 95 ASN A O 1
ATOM 736 N N . GLY A 1 96 ? -5.185 12.282 -11.810 1.00 48.50 96 GLY A N 1
ATOM 737 C CA . GLY A 1 96 ? -4.691 13.361 -10.972 1.00 48.50 96 GLY A CA 1
ATOM 738 C C . GLY A 1 96 ? -5.526 14.631 -11.128 1.00 48.50 96 GLY A C 1
ATOM 739 O O . GLY A 1 96 ? -6.079 14.902 -12.196 1.00 48.50 96 GLY A O 1
ATOM 740 N N . CYS A 1 97 ? -5.590 15.400 -10.045 1.00 36.19 97 CYS A N 1
ATOM 741 C CA . CYS A 1 97 ? -5.702 16.852 -10.121 1.00 36.19 97 CYS A CA 1
ATOM 742 C C . CYS A 1 97 ? -4.301 17.433 -9.949 1.00 36.19 97 CYS A C 1
ATOM 744 O O . CYS A 1 97 ? -3.559 16.891 -9.094 1.00 36.19 97 CYS A O 1
#

pLDDT: mean 78.06, std 17.76, range [36.19, 95.06]

Radius of gyration: 18.45 Å; chains: 1; bounding box: 38×69×28 Å

Secondary structure (DSSP, 8-state):
--------------PPPPHHHHHHHHHHHHHHHHHTTTPBPPHHHHHHHHHHHHT-TTEETTEETTT--BHHHHTTBTT---TTS-SPPTTS-----

Sequence (97 aa):
MNAEASKAGRPKSQKPPSLPRQVWNLAQSLASFVADGCKTVTPQQYQARLKVCDTCDQRKGNRCMKCGCQLSLKARGRAFRCPLAKWPDITKEDNGC

Foldseek 3Di:
DDDDDDDDDDDPDDDDDDPVVVVVVVVVVVVVCVVVVVQWADPVLLVQQVVLVVPDPQDDPQAGVVPRDGSNVQSGRLPHADPVNSGDNRPPDPPDD